Protein AF-A0A1R4KNX9-F1 (afdb_monomer_lite)

Sequence (62 aa):
MLSKDYFTDPEDQIKSISSVLTVVDGIVVFGSEKYTNIAPKLPDSIPYWSPIKYFGGYYWEN

Structure (mmCIF, N/CA/C/O backbone):
data_AF-A0A1R4KNX9-F1
#
_entry.id   AF-A0A1R4KNX9-F1
#
loop_
_atom_site.group_PDB
_atom_site.id
_atom_site.type_symbol
_atom_site.label_atom_id
_atom_site.label_alt_id
_atom_site.label_comp_id
_atom_site.label_asym_id
_atom_site.label_entity_id
_atom_site.label_seq_id
_atom_site.pdbx_PDB_ins_code
_atom_site.Cartn_x
_atom_site.Cartn_y
_atom_site.Cartn_z
_atom_site.occupancy
_atom_site.B_iso_or_equiv
_atom_site.auth_seq_id
_atom_site.auth_comp_id
_atom_site.auth_asym_id
_atom_site.auth_atom_id
_atom_site.pdbx_PDB_model_num
ATOM 1 N N . MET A 1 1 ? -7.324 -3.608 -0.530 1.00 82.50 1 MET A N 1
ATOM 2 C CA . MET A 1 1 ? -7.648 -4.185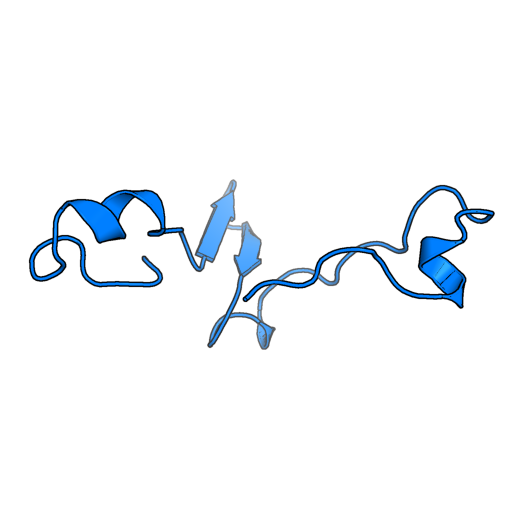 0.801 1.00 82.50 1 MET A CA 1
ATOM 3 C C . MET A 1 1 ? -6.975 -3.319 1.851 1.00 82.50 1 MET A C 1
ATOM 5 O O . MET A 1 1 ? -5.973 -2.704 1.511 1.00 82.50 1 MET A O 1
ATOM 9 N N . LEU A 1 2 ? -7.525 -3.237 3.062 1.00 94.31 2 LEU A N 1
ATOM 10 C CA . LEU A 1 2 ? -6.978 -2.414 4.145 1.00 94.31 2 LEU A CA 1
ATOM 11 C C . LEU A 1 2 ? -6.082 -3.251 5.064 1.00 94.31 2 LEU A C 1
ATOM 13 O O . LEU A 1 2 ? -6.287 -4.459 5.164 1.00 94.31 2 LEU A O 1
ATOM 17 N N . SER A 1 3 ? -5.110 -2.604 5.705 1.00 95.38 3 SER A N 1
ATOM 18 C CA . SER A 1 3 ? -4.202 -3.227 6.680 1.00 95.38 3 SER A CA 1
ATOM 19 C C . SER A 1 3 ? -4.899 -3.639 7.979 1.00 95.38 3 SER A C 1
ATOM 21 O O . SER A 1 3 ? -4.408 -4.510 8.692 1.00 95.38 3 SER A O 1
ATOM 23 N N . LYS A 1 4 ? -6.052 -3.033 8.288 1.00 95.31 4 LYS A N 1
ATOM 24 C CA . LYS A 1 4 ? -6.896 -3.383 9.436 1.00 95.31 4 LYS A CA 1
ATOM 25 C C . LYS A 1 4 ? -8.385 -3.261 9.106 1.00 95.31 4 LYS A C 1
ATOM 27 O O . LYS A 1 4 ? -8.748 -2.779 8.027 1.00 95.31 4 LYS A O 1
ATOM 32 N N . ASP A 1 5 ? -9.237 -3.708 10.025 1.00 94.69 5 ASP A N 1
ATOM 33 C CA . ASP A 1 5 ? -10.689 -3.667 9.865 1.00 94.69 5 ASP A CA 1
ATOM 34 C C . ASP A 1 5 ? -11.254 -2.323 10.337 1.00 94.69 5 ASP A C 1
ATOM 36 O O . ASP A 1 5 ? -11.281 -2.005 11.520 1.00 94.69 5 ASP A O 1
ATOM 40 N N . TYR A 1 6 ? -11.739 -1.527 9.389 1.00 94.38 6 TYR A N 1
ATOM 41 C CA . TYR A 1 6 ? -12.282 -0.198 9.663 1.00 94.38 6 TYR A CA 1
ATOM 42 C C . TYR A 1 6 ? -13.539 -0.204 10.552 1.00 94.38 6 TYR A C 1
ATOM 44 O O . TYR A 1 6 ? -13.807 0.784 11.228 1.00 94.38 6 TYR A O 1
ATOM 52 N N . PHE A 1 7 ? -14.340 -1.271 10.525 1.00 95.12 7 PHE A N 1
ATOM 53 C CA . PHE A 1 7 ? -15.630 -1.310 11.215 1.00 95.12 7 PHE A CA 1
ATOM 54 C C . PHE A 1 7 ? -15.512 -1.756 12.667 1.00 95.12 7 PHE A C 1
ATOM 56 O O . PHE A 1 7 ? -16.354 -1.380 13.483 1.00 95.12 7 PHE A O 1
ATOM 63 N N . THR A 1 8 ? -14.510 -2.573 12.984 1.00 96.31 8 THR A N 1
ATOM 64 C CA . THR A 1 8 ? -14.309 -3.091 14.341 1.00 96.31 8 THR A CA 1
ATOM 65 C C . THR A 1 8 ? -13.221 -2.365 15.118 1.00 96.31 8 THR A C 1
ATOM 67 O O . THR A 1 8 ? -13.206 -2.459 16.346 1.00 96.31 8 THR A O 1
ATOM 70 N N . ASP A 1 9 ? -12.316 -1.659 14.439 1.00 95.00 9 ASP A N 1
ATOM 71 C CA . ASP A 1 9 ? -11.187 -1.018 15.106 1.00 95.00 9 ASP A CA 1
ATOM 72 C C . ASP A 1 9 ? -11.575 0.275 15.851 1.00 95.00 9 ASP A C 1
ATOM 74 O O . ASP A 1 9 ? -12.424 1.043 15.386 1.00 95.00 9 ASP A O 1
ATOM 78 N N . PRO A 1 10 ? -10.923 0.563 16.997 1.00 96.56 10 PRO A N 1
ATOM 79 C CA . PRO A 1 10 ? -11.077 1.828 17.715 1.00 96.56 10 PRO A CA 1
ATOM 80 C C . PRO A 1 10 ? -10.749 3.065 16.862 1.00 96.56 10 PRO A C 1
ATOM 82 O O . PRO A 1 10 ? -9.828 3.049 16.042 1.00 96.56 10 PRO A O 1
ATOM 85 N N . GLU A 1 11 ? -11.459 4.175 17.103 1.00 94.94 11 GLU A N 1
ATOM 86 C CA . GLU A 1 11 ? -11.332 5.420 16.325 1.00 94.94 11 GLU A CA 1
ATOM 87 C C . GLU A 1 11 ? -9.897 5.975 16.289 1.00 94.94 11 GLU A C 1
ATOM 89 O O . GLU A 1 11 ? -9.431 6.456 15.254 1.00 94.94 11 GLU A O 1
ATOM 94 N N . ASP A 1 12 ? -9.164 5.873 17.399 1.00 96.12 12 ASP A N 1
ATOM 95 C CA . ASP A 1 12 ? -7.773 6.315 17.506 1.00 96.12 12 ASP A CA 1
ATOM 96 C C . ASP A 1 12 ? -6.833 5.548 16.563 1.00 96.12 12 ASP A C 1
ATOM 98 O O . ASP A 1 12 ? -5.840 6.109 16.091 1.00 96.12 12 ASP A O 1
ATOM 102 N N . GLN A 1 13 ? -7.179 4.308 16.207 1.00 95.62 13 GLN A N 1
ATOM 103 C CA . GLN A 1 13 ? -6.397 3.474 15.297 1.00 95.62 13 GLN A CA 1
ATOM 104 C C . GLN A 1 13 ? -6.745 3.682 13.825 1.00 95.62 13 GLN A C 1
ATOM 106 O O . GLN A 1 13 ? -5.907 3.383 12.968 1.00 95.62 13 GLN A O 1
ATOM 111 N N . ILE A 1 14 ? -7.915 4.246 13.507 1.00 95.19 14 ILE A N 1
ATOM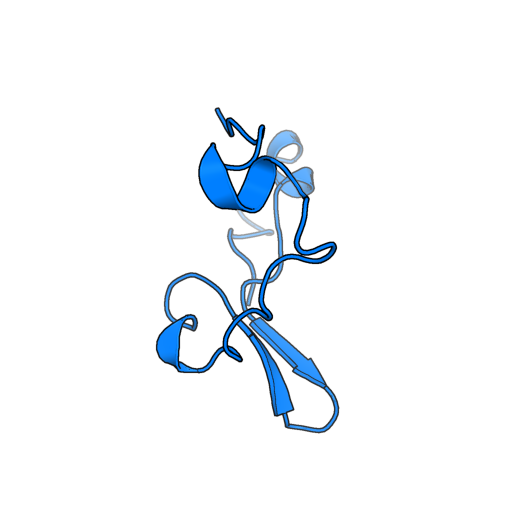 112 C CA . ILE A 1 14 ? -8.369 4.446 12.121 1.00 95.19 14 ILE A CA 1
ATOM 113 C C . ILE A 1 14 ? -7.338 5.238 11.302 1.00 95.19 14 ILE A C 1
ATOM 115 O O . ILE A 1 14 ? -7.095 4.928 10.137 1.00 95.19 14 ILE A O 1
ATOM 119 N N . LYS A 1 15 ? -6.655 6.211 11.919 1.00 95.19 15 LYS A N 1
ATOM 120 C CA . LYS A 1 15 ? -5.621 7.040 11.268 1.00 95.19 15 LYS A CA 1
ATOM 121 C C . LYS A 1 15 ? -4.398 6.251 10.784 1.00 95.19 15 LYS A C 1
ATOM 123 O O . LYS A 1 15 ? -3.659 6.750 9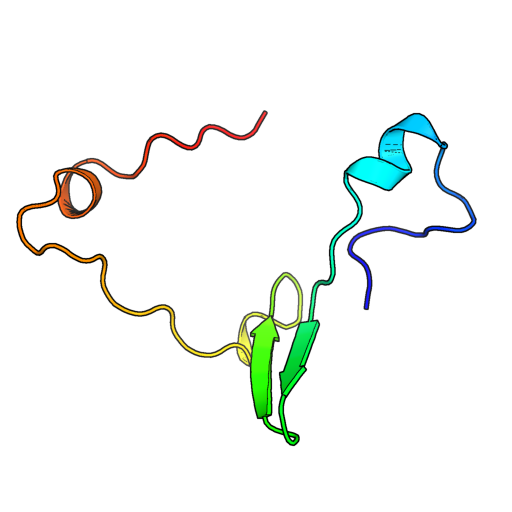.943 1.00 95.19 15 LYS A O 1
ATOM 128 N N . SER A 1 16 ? -4.178 5.053 11.324 1.00 95.38 16 SER A N 1
ATOM 129 C CA . SER A 1 16 ? -3.079 4.156 10.940 1.00 95.38 16 SER A CA 1
ATOM 130 C C . SER A 1 16 ? -3.453 3.178 9.822 1.00 95.38 16 SER A C 1
ATOM 132 O O . SER A 1 16 ? -2.593 2.445 9.335 1.00 95.38 16 SER A O 1
ATOM 134 N N . ILE A 1 17 ? -4.727 3.134 9.416 1.00 96.06 17 ILE A N 1
ATOM 135 C CA . ILE A 1 17 ? -5.190 2.219 8.375 1.00 96.06 17 ILE A CA 1
ATOM 136 C C . ILE A 1 17 ? -4.674 2.694 7.015 1.00 96.06 17 ILE A C 1
ATOM 138 O O . ILE A 1 17 ? -4.827 3.853 6.632 1.00 96.06 17 ILE A O 1
ATOM 142 N N . SER A 1 18 ? -4.091 1.771 6.257 1.00 96.25 18 SER A N 1
ATOM 143 C CA . SER A 1 18 ? -3.531 2.015 4.930 1.00 96.25 18 SER A CA 1
ATOM 144 C C . SER A 1 18 ? -3.985 0.936 3.943 1.00 96.25 18 SER A C 1
ATOM 146 O O . SER A 1 18 ? -4.479 -0.126 4.332 1.00 96.25 18 SER A O 1
ATOM 148 N N . SER A 1 19 ? 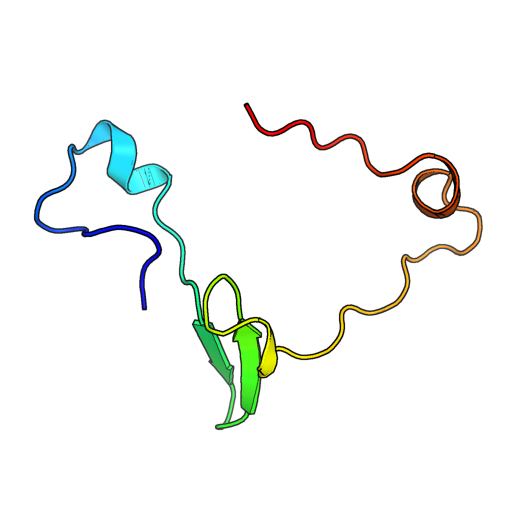-3.871 1.210 2.640 1.00 96.19 19 SER A N 1
ATOM 149 C CA . SER A 1 19 ? -4.139 0.195 1.614 1.00 96.19 19 SER A CA 1
ATOM 150 C C . SER A 1 19 ? -2.936 -0.733 1.466 1.00 96.19 19 SER A C 1
ATOM 152 O O . SER A 1 19 ? -1.821 -0.253 1.296 1.00 96.19 19 SER A O 1
ATOM 154 N N . VAL A 1 20 ? -3.166 -2.047 1.440 1.00 97.12 20 VAL A N 1
ATOM 155 C CA . VAL A 1 20 ? -2.117 -3.058 1.188 1.00 97.12 20 VAL A CA 1
ATOM 156 C C . VAL A 1 20 ? -1.942 -3.399 -0.296 1.00 97.12 20 VAL A C 1
ATOM 158 O O . VAL A 1 20 ? -1.070 -4.185 -0.656 1.00 97.12 20 VAL A O 1
ATOM 161 N N . LEU A 1 21 ? -2.798 -2.862 -1.173 1.00 97.06 21 LEU A N 1
ATOM 162 C CA . LEU A 1 21 ? -2.766 -3.106 -2.619 1.00 97.06 21 LEU A CA 1
ATOM 163 C C . LEU A 1 21 ? -3.316 -1.892 -3.370 1.00 97.06 21 LEU A C 1
ATOM 165 O O . LEU A 1 21 ? -4.455 -1.486 -3.125 1.00 97.06 21 LEU A O 1
ATOM 169 N N . THR A 1 22 ? -2.547 -1.375 -4.325 1.00 96.31 22 THR A N 1
ATOM 170 C CA . THR A 1 22 ? -2.977 -0.301 -5.231 1.00 96.31 22 THR A CA 1
ATOM 171 C C . THR A 1 22 ? -2.816 -0.751 -6.675 1.00 96.31 22 THR A C 1
ATOM 173 O O . THR A 1 22 ? -1.756 -1.241 -7.072 1.00 96.31 22 THR A O 1
ATOM 176 N N . VAL A 1 23 ? -3.874 -0.559 -7.463 1.00 96.81 23 VAL A N 1
ATOM 177 C CA . VAL A 1 23 ? -3.934 -0.906 -8.885 1.00 96.81 23 VAL A CA 1
ATOM 178 C C . VAL A 1 23 ? -4.267 0.352 -9.679 1.00 96.81 23 VAL A C 1
ATOM 180 O O . VAL A 1 23 ? -5.202 1.069 -9.327 1.00 96.81 23 VAL A O 1
ATOM 183 N N . VAL A 1 24 ? -3.513 0.612 -10.742 1.00 97.56 24 VAL A N 1
ATOM 184 C CA . VAL A 1 24 ? -3.729 1.720 -11.679 1.00 97.56 24 VAL A CA 1
ATOM 185 C C . VAL A 1 24 ? -3.796 1.130 -13.078 1.00 97.56 24 VAL A C 1
ATOM 187 O O . VAL A 1 24 ? -2.894 0.399 -13.469 1.00 97.56 24 VAL A O 1
ATOM 190 N N . ASP A 1 25 ? -4.875 1.413 -13.810 1.00 97.25 25 ASP A N 1
ATOM 191 C CA . ASP A 1 25 ? -5.081 0.912 -15.181 1.00 97.25 25 ASP A CA 1
ATOM 192 C C . ASP A 1 25 ? -4.937 -0.622 -15.312 1.00 97.25 25 ASP A C 1
ATOM 194 O O . ASP A 1 25 ? -4.340 -1.157 -16.239 1.00 97.25 25 ASP A O 1
ATOM 198 N N . GLY A 1 26 ? -5.419 -1.359 -14.306 1.00 96.81 26 GLY A N 1
ATOM 199 C CA . GLY A 1 26 ? -5.289 -2.820 -14.244 1.00 96.81 26 GLY A CA 1
ATOM 200 C C . GLY A 1 26 ? -3.898 -3.340 -13.850 1.00 96.81 26 GLY A C 1
ATOM 201 O O . GLY A 1 26 ? -3.733 -4.548 -13.692 1.00 96.81 26 GLY A O 1
ATOM 202 N N . ILE A 1 27 ? -2.915 -2.464 -13.627 1.00 96.00 27 ILE A N 1
ATOM 203 C CA . ILE A 1 27 ? -1.542 -2.815 -13.246 1.00 96.00 27 ILE A CA 1
ATOM 204 C C . ILE A 1 27 ? -1.346 -2.608 -11.740 1.00 96.00 27 ILE A C 1
ATOM 206 O O . ILE A 1 27 ? -1.681 -1.555 -11.194 1.00 96.00 27 ILE A O 1
ATOM 210 N N . VAL A 1 28 ? -0.773 -3.597 -11.048 1.00 96.06 28 VAL A N 1
ATOM 211 C CA . VAL A 1 28 ? -0.376 -3.454 -9.637 1.00 96.06 28 VAL A CA 1
ATOM 212 C C . VAL A 1 28 ? 0.809 -2.492 -9.542 1.00 96.06 28 VAL A C 1
ATOM 214 O O . VAL A 1 28 ? 1.881 -2.775 -10.070 1.00 96.06 28 VAL A O 1
ATOM 217 N N . VAL A 1 29 ? 0.626 -1.365 -8.848 1.00 95.69 29 VAL A N 1
ATOM 218 C CA . VAL A 1 29 ? 1.680 -0.349 -8.640 1.00 95.69 29 VAL A CA 1
ATOM 219 C C . VAL A 1 29 ? 2.220 -0.329 -7.212 1.00 95.69 29 VAL A C 1
ATOM 221 O O . VAL A 1 29 ? 3.299 0.200 -6.965 1.00 95.69 29 VAL A O 1
ATOM 224 N N . PHE A 1 30 ? 1.488 -0.915 -6.266 1.00 95.19 30 PHE A N 1
ATOM 225 C CA . PHE A 1 30 ? 1.908 -1.059 -4.877 1.00 95.19 30 PHE A CA 1
ATOM 226 C C . PHE A 1 30 ? 1.285 -2.319 -4.280 1.00 95.19 30 PHE A C 1
ATOM 228 O O . PHE A 1 30 ? 0.106 -2.591 -4.515 1.00 95.19 30 PHE A O 1
ATOM 235 N N . GLY A 1 31 ? 2.053 -3.052 -3.477 1.00 95.75 31 GLY A N 1
ATOM 236 C CA . GLY A 1 31 ? 1.568 -4.196 -2.716 1.00 95.75 31 GLY A CA 1
ATOM 237 C C . GLY A 1 31 ? 2.436 -4.446 -1.486 1.00 95.75 31 GLY A C 1
ATOM 238 O O . GLY A 1 31 ? 3.661 -4.382 -1.570 1.00 95.75 31 GLY A O 1
ATOM 239 N N . SER A 1 32 ? 1.798 -4.739 -0.358 1.00 95.06 32 SER A N 1
ATOM 240 C CA . SER A 1 32 ? 2.440 -5.135 0.898 1.00 95.06 32 SER A CA 1
ATOM 241 C C . SER A 1 32 ? 1.835 -6.440 1.428 1.00 95.06 32 SER A C 1
ATOM 243 O O . SER A 1 32 ? 0.922 -7.012 0.820 1.00 95.06 32 SER A O 1
ATOM 245 N N . GLU A 1 33 ? 2.366 -6.952 2.541 1.00 94.38 33 GLU A N 1
ATOM 246 C CA . GLU A 1 33 ? 1.932 -8.213 3.154 1.00 94.38 33 GLU A CA 1
ATOM 247 C C . GLU A 1 33 ? 1.901 -9.355 2.116 1.00 94.38 33 GLU A C 1
ATOM 249 O O . GLU A 1 33 ? 2.887 -9.614 1.420 1.00 94.38 33 GLU A O 1
ATOM 254 N N . LYS A 1 34 ? 0.749 -10.011 1.945 1.00 94.69 34 LYS A N 1
ATOM 255 C CA . LYS A 1 34 ? 0.547 -11.108 0.989 1.00 94.69 34 LYS A CA 1
ATOM 256 C C . LYS A 1 34 ? 0.683 -10.701 -0.484 1.00 94.69 34 LYS A C 1
ATOM 258 O O . LYS A 1 34 ? 0.806 -11.575 -1.337 1.00 94.69 34 LYS A O 1
ATOM 263 N N . TYR A 1 35 ? 0.663 -9.405 -0.794 1.00 95.38 35 TYR A N 1
ATOM 264 C CA . TYR A 1 35 ? 0.783 -8.880 -2.157 1.00 95.38 35 TYR A CA 1
ATOM 265 C C . TYR A 1 35 ? 2.213 -8.499 -2.544 1.00 95.38 35 TYR A C 1
ATOM 267 O O . TYR A 1 35 ? 2.444 -8.100 -3.682 1.00 95.38 35 TYR A O 1
ATOM 275 N N . THR A 1 36 ? 3.186 -8.677 -1.647 1.00 94.06 36 THR A N 1
ATOM 276 C CA . THR A 1 36 ? 4.599 -8.351 -1.910 1.00 94.06 36 THR A CA 1
ATOM 277 C C . THR A 1 36 ? 5.139 -9.058 -3.160 1.00 94.06 36 THR A C 1
ATOM 279 O O . THR A 1 36 ? 5.891 -8.469 -3.928 1.00 94.06 36 THR A O 1
ATOM 282 N N . ASN A 1 37 ? 4.694 -10.291 -3.428 1.00 95.06 37 ASN A N 1
ATOM 283 C CA . ASN A 1 37 ? 5.146 -11.082 -4.581 1.00 95.06 37 ASN A CA 1
ATOM 284 C C . ASN A 1 37 ? 4.623 -10.581 -5.937 1.00 95.06 37 ASN A C 1
ATOM 286 O O . ASN A 1 37 ? 5.162 -10.970 -6.970 1.00 95.06 37 ASN A O 1
ATOM 290 N N . ILE A 1 38 ? 3.562 -9.769 -5.943 1.00 95.31 38 ILE A N 1
ATOM 291 C CA . ILE A 1 38 ? 2.974 -9.192 -7.162 1.00 95.31 38 ILE A CA 1
ATOM 292 C C . ILE A 1 38 ? 3.206 -7.680 -7.260 1.00 95.31 38 ILE A C 1
ATOM 294 O O . ILE A 1 38 ? 2.781 -7.055 -8.230 1.00 95.31 38 ILE A O 1
ATOM 298 N N . ALA A 1 39 ? 3.852 -7.086 -6.255 1.00 95.12 39 ALA A N 1
ATOM 299 C CA . ALA A 1 39 ? 4.228 -5.685 -6.261 1.00 95.12 39 ALA A CA 1
ATOM 300 C C . ALA A 1 39 ? 5.418 -5.454 -7.209 1.00 95.12 39 ALA A C 1
ATOM 302 O O . ALA A 1 39 ? 6.281 -6.327 -7.349 1.00 95.12 39 ALA A O 1
ATOM 303 N N . PRO A 1 40 ? 5.508 -4.278 -7.852 1.00 93.62 40 PRO A N 1
ATOM 304 C CA . PRO A 1 40 ? 6.686 -3.931 -8.629 1.00 93.62 40 PRO A CA 1
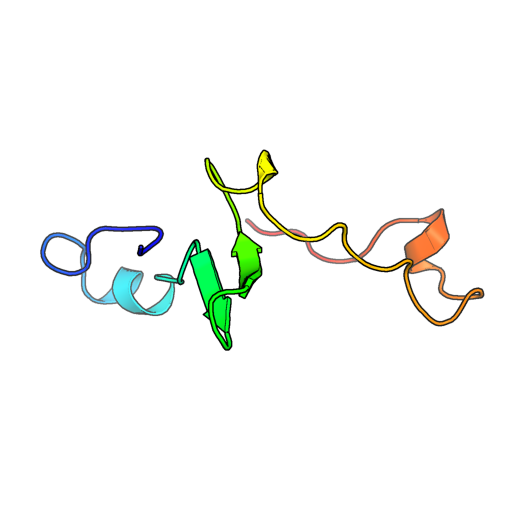ATOM 305 C C . PRO A 1 40 ? 7.918 -3.864 -7.721 1.00 93.62 40 PRO A C 1
ATOM 307 O O . PRO A 1 40 ? 7.849 -3.428 -6.570 1.00 93.62 40 PRO A O 1
ATOM 310 N N . LYS A 1 41 ? 9.074 -4.270 -8.255 1.00 90.62 41 LYS A N 1
ATOM 311 C CA . LYS A 1 41 ? 10.349 -4.115 -7.554 1.00 90.62 41 LYS A CA 1
ATOM 312 C C . LYS A 1 41 ? 10.605 -2.628 -7.308 1.00 90.62 41 LYS A C 1
ATOM 314 O O . LYS A 1 41 ? 10.531 -1.829 -8.242 1.00 90.62 41 LYS A O 1
ATOM 319 N N . LEU A 1 42 ? 10.933 -2.277 -6.066 1.00 83.62 42 LEU A N 1
ATOM 320 C CA . LEU A 1 42 ? 11.294 -0.906 -5.723 1.00 83.62 42 LEU A CA 1
ATOM 321 C C . LEU A 1 42 ? 12.510 -0.455 -6.549 1.00 83.62 42 LEU A C 1
ATOM 323 O O . LEU A 1 42 ? 13.450 -1.241 -6.723 1.00 83.62 42 LEU A O 1
ATOM 327 N N . PRO A 1 43 ? 12.498 0.786 -7.067 1.00 82.00 43 PRO A N 1
ATOM 328 C CA . PRO A 1 43 ? 13.652 1.335 -7.754 1.00 82.00 43 PRO A CA 1
ATOM 329 C C . PRO A 1 43 ? 14.821 1.496 -6.780 1.00 82.00 43 PRO A C 1
ATOM 331 O O . PRO A 1 43 ? 14.634 1.633 -5.568 1.00 82.00 43 PRO A O 1
ATOM 334 N N . ASP A 1 44 ? 16.033 1.517 -7.328 1.00 80.62 44 ASP A N 1
ATOM 335 C CA . ASP A 1 44 ? 17.219 1.843 -6.545 1.00 80.62 44 ASP A CA 1
ATOM 336 C C . ASP A 1 44 ? 17.097 3.253 -5.950 1.00 80.62 44 ASP A C 1
ATOM 338 O O . ASP A 1 44 ? 16.520 4.166 -6.548 1.00 80.62 44 ASP A O 1
ATOM 342 N N . SER A 1 45 ? 17.668 3.445 -4.764 1.00 76.56 45 SER A N 1
ATOM 343 C CA . SER A 1 45 ? 17.670 4.734 -4.079 1.00 76.56 45 SER A CA 1
ATOM 344 C C . SER A 1 45 ? 18.455 5.792 -4.870 1.00 76.56 45 SER A C 1
ATOM 346 O O . SER A 1 45 ? 19.608 5.586 -5.256 1.00 76.56 45 SER A O 1
ATOM 348 N N . ILE A 1 46 ? 17.833 6.956 -5.081 1.00 80.31 46 ILE A N 1
ATOM 349 C CA . ILE A 1 46 ? 18.414 8.126 -5.761 1.00 80.31 46 ILE A CA 1
ATOM 350 C C . ILE A 1 46 ? 18.555 9.256 -4.727 1.00 80.31 46 ILE A C 1
ATOM 352 O O . ILE A 1 46 ? 17.612 9.470 -3.963 1.00 80.31 46 ILE A O 1
ATOM 356 N N . PRO A 1 47 ? 19.676 10.009 -4.683 1.00 83.88 47 PRO A N 1
ATOM 357 C CA . PRO A 1 47 ? 20.867 9.955 -5.546 1.00 83.88 47 PRO A CA 1
ATOM 358 C C . PRO A 1 47 ? 21.873 8.848 -5.178 1.00 83.88 47 PRO A C 1
ATOM 360 O O . PRO A 1 47 ? 21.919 8.396 -4.039 1.00 83.88 47 PRO A O 1
ATOM 363 N N . TYR A 1 48 ? 22.743 8.460 -6.125 1.00 75.06 48 TYR A N 1
ATOM 364 C CA . TYR A 1 48 ? 23.745 7.387 -5.941 1.00 75.06 48 TYR A CA 1
ATOM 365 C C . TYR A 1 48 ? 24.684 7.608 -4.742 1.00 75.06 48 TYR A C 1
ATOM 367 O O . TYR A 1 48 ? 25.130 6.647 -4.117 1.00 75.06 48 TYR A O 1
ATOM 375 N N . TRP A 1 49 ? 24.990 8.869 -4.425 1.00 75.00 49 TRP A N 1
ATOM 376 C CA . TRP A 1 49 ? 25.839 9.250 -3.294 1.00 75.00 49 TRP A CA 1
ATOM 377 C C . TRP A 1 49 ? 25.106 9.234 -1.947 1.00 75.00 49 TRP A C 1
ATOM 379 O O . TRP A 1 49 ? 25.735 9.483 -0.922 1.00 75.00 49 TRP A O 1
ATOM 389 N N . SER A 1 50 ? 23.796 8.964 -1.929 1.00 82.12 50 SER A N 1
ATOM 390 C CA . SER A 1 50 ? 22.996 9.019 -0.709 1.00 82.12 50 SER A CA 1
ATOM 391 C C . SER A 1 50 ? 23.543 8.050 0.347 1.00 82.12 50 SER A C 1
ATOM 393 O O . SER A 1 50 ? 23.620 6.847 0.082 1.00 82.12 50 SER A O 1
ATOM 395 N N . PRO A 1 51 ? 23.868 8.526 1.566 1.00 74.12 51 PRO A N 1
ATOM 396 C CA . PRO A 1 51 ? 24.311 7.673 2.669 1.00 74.12 51 PRO A CA 1
ATOM 397 C C . PRO A 1 51 ? 23.306 6.566 3.011 1.00 74.12 51 PRO A C 1
ATOM 399 O O . PRO A 1 51 ? 23.707 5.505 3.476 1.00 74.12 51 PRO A O 1
ATOM 402 N N . ILE A 1 52 ? 22.019 6.770 2.703 1.00 75.19 52 ILE A N 1
ATOM 403 C CA . ILE A 1 52 ? 20.939 5.782 2.876 1.00 75.19 52 ILE A CA 1
ATOM 404 C C . ILE A 1 52 ? 21.250 4.480 2.124 1.00 75.19 52 ILE A C 1
ATOM 406 O O . ILE A 1 52 ? 20.877 3.400 2.574 1.00 75.19 52 ILE A O 1
ATOM 410 N N . LYS A 1 53 ? 21.986 4.565 1.007 1.00 69.75 53 LYS A N 1
ATOM 411 C CA . LYS A 1 53 ? 22.422 3.406 0.223 1.00 69.75 53 LYS A CA 1
ATOM 412 C C . LYS A 1 53 ? 23.420 2.510 0.973 1.00 69.75 53 LYS A C 1
ATOM 414 O O . LYS A 1 53 ? 23.448 1.311 0.718 1.00 69.75 53 LYS A O 1
ATOM 419 N N . TYR A 1 54 ? 24.232 3.076 1.870 1.00 71.50 54 TYR A N 1
ATOM 420 C CA . TYR A 1 54 ? 25.311 2.365 2.576 1.00 71.50 54 TYR A CA 1
ATOM 421 C C . TYR A 1 54 ? 24.992 2.088 4.047 1.00 71.50 54 TYR A C 1
ATOM 423 O O . TYR A 1 54 ? 25.394 1.058 4.576 1.00 71.50 54 TYR A O 1
ATOM 431 N N . PHE A 1 55 ? 24.277 3.003 4.703 1.00 73.88 55 PHE A N 1
ATOM 432 C CA . PHE A 1 55 ? 24.029 2.972 6.146 1.00 73.88 55 PHE A CA 1
ATOM 433 C C . PHE A 1 55 ? 22.566 2.658 6.507 1.00 73.88 55 PHE A C 1
ATOM 435 O O . PHE A 1 55 ? 22.252 2.544 7.688 1.00 73.88 55 PHE A O 1
ATOM 442 N N . GLY A 1 56 ? 21.680 2.490 5.514 1.00 62.66 56 GLY A N 1
ATOM 443 C CA . GLY A 1 56 ? 20.238 2.339 5.730 1.00 62.66 56 GLY A CA 1
ATOM 444 C C . GLY A 1 56 ? 19.535 3.677 5.995 1.00 62.66 56 GLY A C 1
ATOM 445 O O . GLY A 1 56 ? 20.167 4.692 6.291 1.00 62.66 56 GLY A O 1
ATOM 446 N N . GLY A 1 57 ? 18.213 3.712 5.815 1.00 60.88 57 GLY A N 1
ATOM 447 C CA . GLY A 1 57 ? 17.396 4.900 6.080 1.00 60.88 57 GLY A CA 1
ATOM 448 C C . GLY A 1 57 ? 17.066 5.053 7.565 1.00 60.88 57 GLY A C 1
ATOM 449 O O . GLY A 1 57 ? 16.846 4.063 8.255 1.00 60.88 57 GLY A O 1
ATOM 450 N N . TYR A 1 58 ? 16.982 6.296 8.046 1.00 50.38 58 TYR A N 1
ATOM 451 C CA . TYR A 1 58 ? 16.437 6.627 9.367 1.00 50.38 58 TYR A CA 1
ATOM 452 C C . TYR A 1 58 ? 14.902 6.521 9.338 1.00 50.38 58 TYR A C 1
ATOM 454 O O . TYR A 1 58 ? 14.199 7.524 9.323 1.00 50.38 58 TYR A O 1
ATOM 462 N N . TYR A 1 59 ? 14.375 5.302 9.300 1.00 49.22 59 TYR A N 1
ATOM 463 C CA . TYR A 1 59 ? 12.987 5.034 9.669 1.00 49.22 59 TYR A CA 1
ATOM 464 C C . TYR A 1 59 ? 13.000 3.895 10.679 1.00 49.22 59 TYR A C 1
ATOM 466 O O . TYR A 1 59 ? 13.144 2.727 10.333 1.00 49.22 59 TYR A O 1
ATOM 474 N N . TRP A 1 60 ? 12.937 4.280 11.950 1.00 40.47 60 TRP A N 1
ATOM 475 C CA . TRP A 1 60 ? 12.611 3.392 13.053 1.00 40.47 60 TRP A CA 1
ATOM 476 C C . TRP A 1 60 ? 11.101 3.532 13.245 1.00 40.47 60 TRP A C 1
ATOM 478 O O . TRP A 1 60 ? 10.639 4.588 13.679 1.00 40.47 60 TRP A O 1
ATOM 488 N N . GLU A 1 61 ? 10.327 2.538 12.822 1.00 44.66 61 GLU A N 1
ATOM 489 C CA . GLU A 1 61 ? 8.913 2.453 13.190 1.00 44.66 61 GLU A CA 1
ATOM 490 C C . GLU A 1 61 ? 8.860 1.699 14.529 1.00 44.66 61 GLU A C 1
ATOM 492 O O . GLU A 1 61 ? 9.420 0.605 14.638 1.00 44.66 61 GLU A O 1
ATOM 497 N N . ASN A 1 62 ? 8.304 2.352 15.559 1.00 36.44 62 ASN A N 1
ATOM 498 C CA . ASN A 1 62 ? 7.932 1.716 16.829 1.00 36.44 62 ASN A CA 1
ATOM 499 C C . ASN A 1 62 ? 6.739 0.786 16.613 1.00 36.44 62 ASN A C 1
ATOM 501 O O . ASN A 1 62 ? 5.817 1.219 15.886 1.00 36.44 62 ASN A O 1
#

Secondary structure (DSSP, 8-state):
-BSS-TTTS-HHHHTT--BSEEEETTEEEEE-GGGGGGSPPPPPPSSTT-THHHH--S----

Foldseek 3Di:
DKPDDPVPDDPVCNVVIDDQWDDDPNQTDHHDDVCPVRHDDDDDDPDPPDCCNPPNDPDDDD

Radius of gyration: 15.56 Å; chains: 1; bounding box: 42×21×33 Å

pLDDT: mean 85.96, std 15.56, range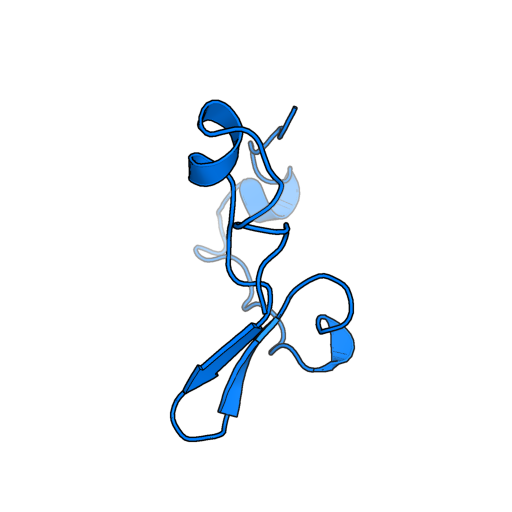 [36.44, 97.56]